Protein AF-A0A7T1WQV5-F1 (afdb_monomer_lite)

Sequence (126 aa):
MRRVRQAGHHRFQRRRGAVPARAEPTRFAIAVPACRYWQLDHWSVQVRPGDPTLVGWDGSYWFDKSAGTAGASVRNLTVAGQPATPEEAASALRPYDPQLADALEEAARGASARLPTSLPCLGIGT

Secondary structure (DSSP, 8-state):
-EEEEE---S----SS---SS-S-HHHHHHHTT-SEEEEEEEEEEESSTTSPPSEEEEEEEEEETTTTEEEEEEEEEEETTEE--HHHHHHHHTTT-HHHHHHHHHHHT-EEEEPPTTS-------

Foldseek 3Di:
DEEEAEFDDDDPPPPDDDDQPCPDVVVVVVCLLPQKDKDKYKYFYDNDPPHQTQKIWIKMWMDHLVVQKIWMAIDQIDGSRHGDDLQRRLVSRCVRDNSVSVVSSCRNVIGMDGHPNVSDNPDPDD

Organism: NCBI:txid2710756

Radius of gyration: 16.33 Å; chains: 1; bounding box: 39×23×49 Å

pLDDT: mean 76.14, std 21.3, range [25.16, 98.12]

Structure (mmCIF, N/CA/C/O backbone):
data_AF-A0A7T1WQV5-F1
#
_entry.id   AF-A0A7T1WQV5-F1
#
loop_
_atom_site.group_PDB
_atom_site.id
_atom_site.type_symbol
_atom_site.label_atom_id
_atom_site.label_alt_id
_atom_site.label_comp_id
_atom_site.label_asym_id
_atom_site.label_entity_id
_atom_site.label_seq_id
_atom_site.pdbx_PDB_ins_code
_atom_site.Cartn_x
_atom_site.Cartn_y
_atom_site.Cartn_z
_atom_site.occupancy
_atom_site.B_iso_or_equiv
_atom_site.auth_seq_id
_atom_site.auth_comp_id
_atom_site.auth_asym_id
_atom_site.auth_atom_id
_atom_site.pdbx_PDB_model_num
ATOM 1 N N . MET A 1 1 ? -2.794 11.018 -2.151 1.00 47.41 1 MET A N 1
ATOM 2 C CA . MET A 1 1 ? -4.185 10.495 -2.151 1.00 47.41 1 MET A C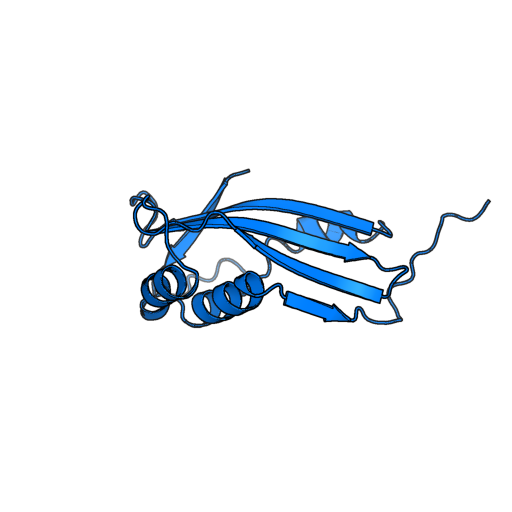A 1
ATOM 3 C C . MET A 1 1 ? -4.318 9.476 -1.023 1.00 47.41 1 MET A C 1
ATOM 5 O O . MET A 1 1 ? -3.384 8.707 -0.840 1.00 47.41 1 MET A O 1
ATOM 9 N N . ARG A 1 2 ? -5.423 9.484 -0.261 1.00 46.22 2 ARG A N 1
ATOM 10 C CA . ARG A 1 2 ? -5.692 8.530 0.835 1.00 46.22 2 ARG A CA 1
ATOM 11 C C . ARG A 1 2 ? -6.580 7.397 0.315 1.00 46.22 2 ARG A C 1
ATOM 13 O O . ARG A 1 2 ? -7.601 7.679 -0.307 1.00 46.22 2 ARG A O 1
ATOM 20 N N . ARG A 1 3 ? -6.199 6.138 0.524 1.00 56.78 3 ARG A N 1
ATOM 21 C CA . ARG A 1 3 ? -6.958 4.957 0.081 1.00 56.78 3 ARG A CA 1
ATOM 22 C C . ARG A 1 3 ? -7.562 4.231 1.268 1.00 56.78 3 ARG A C 1
ATOM 24 O O . ARG A 1 3 ? -6.890 4.064 2.278 1.00 56.78 3 ARG A O 1
ATOM 31 N N . VAL A 1 4 ? -8.803 3.779 1.123 1.00 57.06 4 VAL A N 1
ATOM 32 C CA . VAL A 1 4 ? -9.539 3.052 2.162 1.00 57.06 4 VAL A CA 1
ATOM 33 C C . VAL A 1 4 ? -9.888 1.659 1.639 1.00 57.06 4 VAL A C 1
ATOM 35 O O . VAL A 1 4 ? -10.522 1.539 0.591 1.00 57.06 4 VAL A O 1
ATOM 38 N N . ARG A 1 5 ? -9.467 0.609 2.346 1.00 58.94 5 ARG A N 1
ATOM 39 C CA . ARG A 1 5 ? -9.895 -0.783 2.126 1.00 58.94 5 ARG A CA 1
ATOM 40 C C . ARG A 1 5 ? -10.838 -1.231 3.241 1.00 58.94 5 ARG A C 1
ATOM 42 O O . ARG A 1 5 ? -10.711 -0.766 4.366 1.00 58.94 5 ARG A O 1
ATOM 49 N N . GLN A 1 6 ? -11.770 -2.123 2.915 1.00 51.81 6 GLN A N 1
ATOM 50 C CA . GLN A 1 6 ? -12.717 -2.701 3.872 1.00 51.81 6 GLN A CA 1
ATOM 51 C C . GLN A 1 6 ? -12.244 -4.075 4.343 1.00 51.81 6 GLN A C 1
ATOM 53 O O . GLN A 1 6 ? -11.774 -4.869 3.529 1.00 51.81 6 GLN A O 1
ATOM 58 N N . ALA A 1 7 ? -12.409 -4.349 5.632 1.00 48.31 7 ALA A N 1
ATOM 59 C CA . ALA A 1 7 ? -12.024 -5.592 6.286 1.00 48.31 7 ALA A CA 1
ATOM 60 C C . ALA A 1 7 ? -13.298 -6.390 6.648 1.00 48.31 7 ALA A C 1
ATOM 62 O O . ALA A 1 7 ? -13.901 -6.161 7.692 1.00 48.31 7 ALA A O 1
ATOM 63 N N . GLY A 1 8 ? -13.765 -7.301 5.783 1.00 39.66 8 GLY A N 1
ATOM 64 C CA . GLY A 1 8 ? -14.961 -8.094 6.106 1.00 39.66 8 GLY A CA 1
ATOM 65 C C . GLY A 1 8 ? -15.394 -9.155 5.088 1.00 39.66 8 GLY A C 1
ATOM 66 O O . GLY A 1 8 ? -15.755 -8.850 3.951 1.00 39.66 8 GLY A O 1
ATOM 67 N N . HIS A 1 9 ? -15.452 -10.410 5.546 1.00 43.84 9 HIS A N 1
ATOM 68 C CA . HIS A 1 9 ? -16.132 -11.533 4.898 1.00 43.84 9 HIS A CA 1
ATOM 69 C C . HIS A 1 9 ? -17.646 -11.482 5.160 1.00 43.84 9 HIS A C 1
ATOM 71 O O . HIS A 1 9 ? -18.078 -11.829 6.246 1.00 43.84 9 HIS A O 1
ATOM 77 N N . HIS A 1 10 ? -18.449 -11.088 4.166 1.00 33.88 10 HIS A N 1
ATOM 78 C CA . HIS A 1 10 ? -19.757 -11.679 3.826 1.00 33.88 10 HIS A CA 1
ATOM 79 C C . HIS A 1 10 ? -20.260 -11.050 2.515 1.00 33.88 10 HIS A C 1
ATOM 81 O O . HIS A 1 10 ? -20.398 -9.839 2.400 1.00 33.88 10 HIS A O 1
ATOM 87 N N . ARG A 1 11 ? -20.540 -11.906 1.522 1.00 31.42 11 ARG A N 1
ATOM 88 C CA . ARG A 1 11 ? -20.956 -11.588 0.141 1.00 31.42 11 ARG A CA 1
ATOM 89 C C . ARG A 1 11 ? -19.980 -10.724 -0.660 1.00 31.42 11 ARG A C 1
ATOM 91 O O . ARG A 1 11 ? -20.030 -9.502 -0.686 1.00 31.42 11 ARG A O 1
ATOM 98 N N . PHE A 1 12 ? -19.240 -11.438 -1.502 1.00 28.89 12 PHE A N 1
ATOM 99 C CA . PHE A 1 12 ? -18.793 -10.992 -2.815 1.00 28.89 12 PHE A CA 1
ATOM 100 C C . PHE A 1 12 ? -20.001 -10.491 -3.635 1.00 28.89 12 PHE A C 1
ATOM 102 O O . PHE A 1 12 ? -20.549 -11.213 -4.470 1.00 28.89 12 PHE A O 1
ATOM 109 N N . GLN A 1 13 ? -20.469 -9.263 -3.396 1.00 28.31 13 GLN A N 1
ATOM 110 C CA . GLN A 1 13 ? -21.274 -8.574 -4.394 1.00 28.31 13 GLN A CA 1
ATOM 111 C C . GLN A 1 13 ? -20.341 -8.284 -5.561 1.00 28.31 13 GLN A C 1
ATOM 113 O O . GLN A 1 13 ? -19.540 -7.352 -5.550 1.00 28.31 13 GLN A O 1
ATOM 118 N N . ARG A 1 14 ? -20.444 -9.157 -6.567 1.00 31.48 14 ARG A N 1
ATOM 119 C CA . ARG A 1 14 ? -19.914 -8.978 -7.912 1.00 31.48 14 ARG A CA 1
ATOM 120 C C . ARG A 1 14 ? -20.308 -7.595 -8.437 1.00 31.48 14 ARG A C 1
ATOM 122 O O . ARG A 1 14 ? -21.311 -7.435 -9.121 1.00 31.48 14 ARG A O 1
ATOM 129 N N . ARG A 1 15 ? -19.454 -6.609 -8.204 1.00 28.64 15 ARG A N 1
ATOM 130 C CA . ARG A 1 15 ? -19.188 -5.526 -9.145 1.00 28.64 15 ARG A CA 1
ATOM 131 C C . ARG A 1 15 ? -17.687 -5.550 -9.403 1.00 28.64 15 ARG A C 1
ATOM 133 O O . ARG A 1 15 ? -16.932 -4.845 -8.764 1.00 28.64 15 ARG A O 1
ATOM 140 N N . ARG A 1 16 ? -17.288 -6.470 -10.291 1.00 28.83 16 ARG A N 1
ATOM 141 C CA . ARG A 1 16 ? -15.955 -6.616 -10.907 1.00 28.83 16 ARG A CA 1
ATOM 142 C C . ARG A 1 16 ? -14.747 -6.399 -9.965 1.00 28.83 16 ARG A C 1
ATOM 144 O O . ARG A 1 16 ? -14.239 -5.295 -9.853 1.00 28.83 16 ARG A O 1
ATOM 151 N N . GLY A 1 17 ? -14.198 -7.506 -9.452 1.00 25.16 17 GLY A N 1
ATOM 152 C CA . GLY A 1 17 ? -12.773 -7.625 -9.104 1.00 25.16 17 GLY A CA 1
ATOM 153 C C . GLY A 1 17 ? -12.448 -7.669 -7.608 1.00 25.16 17 GLY A C 1
ATOM 154 O O . GLY A 1 17 ? -12.405 -6.639 -6.950 1.00 25.16 17 GLY A O 1
ATOM 155 N N . ALA A 1 18 ? -12.120 -8.861 -7.096 1.00 27.25 18 ALA A N 1
ATOM 156 C CA . ALA A 1 18 ? -11.261 -9.000 -5.918 1.00 27.25 18 ALA A CA 1
ATOM 157 C C . ALA A 1 18 ? -9.911 -8.317 -6.198 1.00 27.25 18 ALA A C 1
ATOM 159 O O . ALA A 1 18 ? -9.366 -8.476 -7.293 1.00 27.25 18 ALA A O 1
ATOM 160 N N . VAL A 1 19 ? -9.365 -7.572 -5.235 1.00 38.56 19 VAL A N 1
ATOM 161 C CA . VAL A 1 19 ? -8.111 -6.824 -5.420 1.00 38.56 19 VAL A CA 1
ATOM 162 C C . VAL A 1 19 ? -7.055 -7.271 -4.396 1.00 38.56 19 VAL A C 1
ATOM 164 O O . VAL A 1 19 ? -6.874 -6.582 -3.394 1.00 38.56 19 VAL A O 1
ATOM 167 N N . PRO A 1 20 ? -6.310 -8.365 -4.621 1.00 33.47 20 PRO A N 1
ATOM 168 C CA . PRO A 1 20 ? -5.063 -8.643 -3.893 1.00 33.47 20 PRO A CA 1
ATOM 169 C C . PRO A 1 20 ? -3.986 -7.681 -4.404 1.00 33.47 20 PRO A C 1
ATOM 171 O O . PRO A 1 20 ? -3.848 -7.614 -5.615 1.00 33.47 20 PRO A O 1
ATOM 174 N N . ALA A 1 21 ? -3.309 -6.885 -3.558 1.00 37.88 21 ALA A N 1
ATOM 175 C CA . ALA A 1 21 ? -2.157 -6.000 -3.882 1.00 37.88 21 ALA A CA 1
ATOM 176 C C . ALA A 1 21 ? -2.121 -5.311 -5.281 1.00 37.88 21 ALA A C 1
ATOM 178 O O . ALA A 1 21 ? -1.074 -4.936 -5.796 1.00 37.88 21 ALA A O 1
ATOM 179 N N . ARG A 1 22 ? -3.283 -5.111 -5.906 1.00 42.38 22 ARG A N 1
ATOM 180 C CA . ARG A 1 22 ? -3.488 -4.636 -7.275 1.00 42.38 22 ARG A CA 1
ATOM 181 C C . ARG A 1 22 ? -4.139 -3.271 -7.179 1.00 42.38 22 ARG A C 1
ATOM 183 O O . ARG A 1 22 ? -5.270 -3.073 -7.607 1.00 42.38 22 ARG A O 1
ATOM 190 N N . ALA A 1 23 ? -3.463 -2.354 -6.495 1.00 44.19 23 ALA A N 1
ATOM 191 C CA . ALA A 1 23 ? -3.839 -0.951 -6.455 1.00 44.19 23 ALA A CA 1
ATOM 192 C C . ALA A 1 23 ? -4.005 -0.451 -7.901 1.00 44.19 23 ALA A C 1
ATOM 194 O O . ALA A 1 23 ? -3.015 -0.227 -8.578 1.00 44.19 23 ALA A O 1
ATOM 195 N N . GLU A 1 24 ? -5.253 -0.390 -8.375 1.00 44.38 24 GLU A N 1
ATOM 196 C CA . GLU A 1 24 ? -5.689 0.014 -9.718 1.00 44.38 24 GLU A CA 1
ATOM 197 C C . GLU A 1 24 ? -4.717 -0.340 -10.861 1.00 44.38 24 GLU A C 1
ATOM 199 O O . GLU A 1 24 ? -3.819 0.457 -11.158 1.00 44.38 24 GLU A O 1
ATOM 204 N N . PRO A 1 25 ? -4.935 -1.442 -11.612 1.00 48.59 25 PRO A N 1
ATOM 205 C CA . PRO A 1 25 ? -4.117 -1.718 -12.792 1.00 48.59 25 PRO A CA 1
ATOM 206 C C . PRO A 1 25 ? -4.119 -0.537 -13.771 1.00 48.59 25 PRO A C 1
ATOM 208 O O . PRO A 1 25 ? -3.159 -0.387 -14.502 1.00 48.59 25 PRO A O 1
ATOM 211 N N . THR A 1 26 ? -5.119 0.349 -13.735 1.00 50.97 26 THR A N 1
ATOM 212 C CA . THR A 1 26 ? -5.164 1.593 -14.512 1.00 50.97 26 THR A CA 1
ATOM 213 C C . THR A 1 26 ? -4.003 2.549 -14.220 1.00 50.97 26 THR A C 1
ATOM 215 O O . THR A 1 26 ? -3.444 3.111 -15.155 1.00 50.97 26 THR A O 1
ATOM 218 N N . ARG A 1 27 ? -3.593 2.741 -12.958 1.00 57.31 27 ARG A N 1
ATOM 219 C CA . ARG A 1 27 ? -2.489 3.675 -12.646 1.00 57.31 27 ARG A CA 1
ATOM 220 C C . ARG A 1 27 ? -1.140 3.081 -13.004 1.00 57.31 27 ARG A C 1
ATOM 222 O O . ARG A 1 27 ? -0.303 3.765 -13.585 1.00 57.31 27 ARG A O 1
ATOM 229 N N . PHE A 1 28 ? -0.980 1.787 -12.745 1.00 56.66 28 PHE A N 1
ATOM 230 C CA . PHE A 1 28 ? 0.180 1.049 -13.226 1.00 56.66 28 PHE A CA 1
ATOM 231 C C . PHE A 1 28 ? 0.223 1.018 -14.760 1.00 56.66 28 PHE A C 1
ATOM 233 O O . PHE A 1 28 ? 1.291 1.177 -15.334 1.00 56.66 28 PHE A O 1
ATOM 240 N N . ALA A 1 29 ? -0.931 0.897 -15.427 1.00 62.09 29 ALA A N 1
ATOM 241 C CA . ALA A 1 29 ? -1.056 0.907 -16.884 1.00 62.09 29 ALA A CA 1
ATOM 242 C C . ALA A 1 29 ? -0.644 2.249 -17.495 1.00 62.09 29 ALA A C 1
ATOM 244 O O . ALA A 1 29 ? 0.057 2.253 -18.500 1.00 62.09 29 ALA A O 1
ATOM 245 N N . ILE A 1 30 ? -0.999 3.380 -16.875 1.00 62.91 30 ILE A N 1
ATOM 246 C CA . ILE A 1 30 ? -0.522 4.704 -17.317 1.00 62.91 30 ILE A CA 1
ATOM 247 C C . ILE A 1 30 ? 1.004 4.803 -17.195 1.00 62.91 30 ILE A C 1
ATOM 249 O O . ILE A 1 30 ? 1.643 5.456 -18.012 1.00 62.91 30 ILE A O 1
ATOM 253 N N . ALA A 1 31 ? 1.601 4.125 -16.213 1.00 74.00 31 ALA A N 1
ATOM 254 C CA . ALA A 1 31 ? 3.048 4.068 -16.060 1.00 74.00 31 ALA A CA 1
ATOM 255 C C . ALA A 1 31 ? 3.729 3.080 -17.028 1.00 74.00 31 ALA A C 1
ATOM 257 O O . ALA A 1 31 ? 4.946 3.142 -17.181 1.00 74.00 31 ALA A O 1
ATOM 258 N N . VAL A 1 32 ? 2.995 2.194 -17.719 1.00 72.12 32 VAL A N 1
ATOM 259 C CA . VAL A 1 32 ? 3.577 1.166 -18.609 1.00 72.12 32 VAL A CA 1
ATOM 260 C C . VAL A 1 32 ? 4.490 1.731 -19.698 1.00 72.12 32 VAL A C 1
ATOM 262 O O . VAL A 1 32 ? 5.456 1.047 -20.005 1.00 72.12 32 VAL A O 1
ATOM 265 N N . PRO A 1 33 ? 4.303 2.924 -20.281 1.00 79.12 33 PRO A N 1
ATOM 266 C CA . PRO A 1 33 ? 5.277 3.465 -21.231 1.00 79.12 33 PRO A CA 1
ATOM 267 C C . PRO A 1 33 ? 6.599 3.906 -20.582 1.00 79.12 33 PRO A C 1
ATOM 269 O O . PRO A 1 33 ? 7.627 3.942 -21.249 1.00 79.12 33 PRO A O 1
ATOM 272 N N . ALA A 1 34 ? 6.610 4.221 -19.283 1.00 83.19 34 ALA A N 1
ATOM 273 C CA . ALA A 1 34 ? 7.800 4.722 -18.607 1.00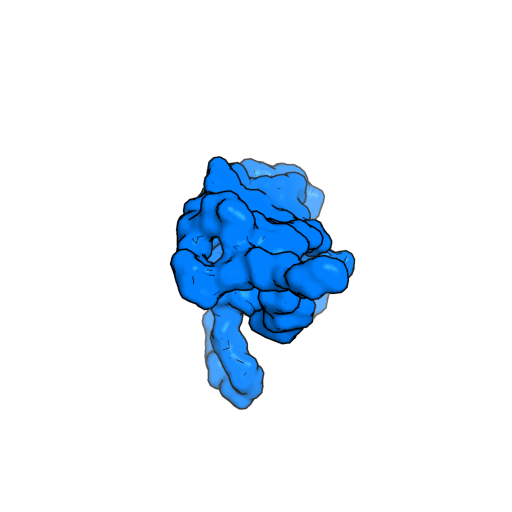 83.19 34 ALA A CA 1
ATOM 274 C C . ALA A 1 34 ? 8.855 3.621 -18.403 1.00 83.19 34 ALA A C 1
ATOM 276 O O . ALA A 1 34 ? 8.537 2.444 -18.206 1.00 83.19 34 ALA A O 1
ATOM 277 N N . CYS A 1 35 ? 10.129 4.012 -18.406 1.00 87.81 35 CYS A N 1
ATOM 278 C CA . CYS A 1 35 ? 11.243 3.126 -18.058 1.00 87.81 35 CYS A CA 1
ATOM 279 C C . CYS A 1 35 ? 11.436 2.979 -16.549 1.00 87.81 35 CYS A C 1
ATOM 281 O O . CYS A 1 35 ? 11.784 1.903 -16.065 1.00 87.81 35 CYS A O 1
ATOM 283 N N . ARG A 1 36 ? 11.196 4.064 -15.815 1.00 88.88 36 ARG A N 1
ATOM 284 C CA . ARG A 1 36 ? 11.258 4.123 -14.359 1.00 88.88 36 ARG A CA 1
ATOM 285 C C . ARG A 1 36 ? 9.993 4.772 -13.845 1.00 88.88 36 ARG A C 1
ATOM 287 O O . ARG A 1 36 ? 9.479 5.706 -14.460 1.00 88.88 36 ARG A O 1
ATOM 294 N N . TYR A 1 37 ? 9.512 4.283 -12.719 1.00 87.19 37 TYR A N 1
ATOM 295 C CA . TYR A 1 37 ? 8.325 4.813 -12.081 1.00 87.19 37 TYR A CA 1
ATOM 296 C C . TYR A 1 37 ? 8.419 4.626 -10.581 1.00 87.19 37 TYR A C 1
ATOM 298 O O . TYR A 1 37 ? 8.902 3.599 -10.108 1.00 87.19 37 TYR A O 1
ATOM 306 N N . TRP A 1 38 ? 7.910 5.604 -9.847 1.00 87.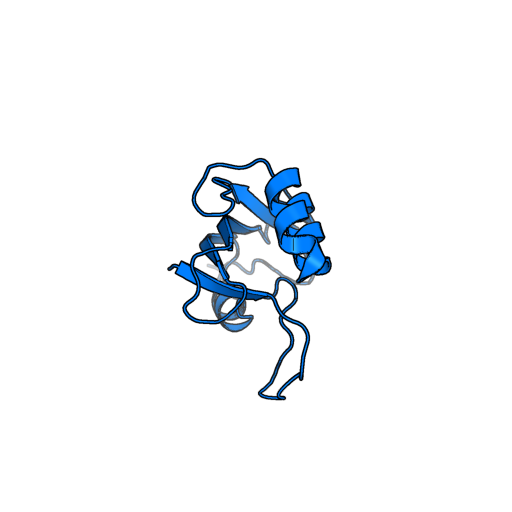75 38 TRP A N 1
ATOM 307 C CA . TRP A 1 38 ? 7.752 5.531 -8.408 1.00 87.75 38 TRP A CA 1
ATOM 308 C C . TRP A 1 38 ? 6.469 6.250 -8.017 1.00 87.75 38 TRP A C 1
ATOM 310 O O . TRP A 1 38 ? 6.192 7.349 -8.500 1.00 87.75 38 TRP A O 1
ATOM 320 N N . GLN A 1 39 ? 5.693 5.628 -7.138 1.00 84.38 39 GLN A N 1
ATOM 321 C CA . GLN A 1 39 ? 4.521 6.241 -6.538 1.00 84.38 39 GLN A CA 1
ATOM 322 C C . GLN A 1 39 ? 4.565 6.069 -5.027 1.00 84.38 39 GLN A C 1
ATOM 324 O O . GLN A 1 39 ? 4.936 5.011 -4.520 1.00 84.38 39 GLN A O 1
ATOM 329 N N . LEU A 1 40 ? 4.118 7.110 -4.329 1.00 86.50 40 LEU A N 1
ATOM 330 C CA . LEU A 1 40 ? 3.835 7.106 -2.903 1.00 86.50 40 LEU A CA 1
ATOM 331 C C . LEU A 1 40 ? 2.327 7.300 -2.689 1.00 86.50 40 LEU A C 1
ATOM 333 O O . LEU A 1 40 ? 1.722 8.203 -3.269 1.00 86.50 40 LEU A O 1
ATOM 337 N N . ASP A 1 41 ? 1.732 6.463 -1.847 1.00 83.25 41 ASP A N 1
ATOM 338 C CA . ASP A 1 41 ? 0.317 6.477 -1.484 1.00 83.25 41 ASP A CA 1
ATOM 339 C C . ASP A 1 41 ? 0.156 6.411 0.041 1.00 83.25 41 ASP A C 1
ATOM 341 O O . ASP A 1 41 ? 0.942 5.771 0.737 1.00 83.25 41 ASP A O 1
ATOM 345 N N . HIS A 1 42 ? -0.922 7.010 0.548 1.00 87.81 42 HIS A N 1
ATOM 346 C CA . HIS A 1 42 ? -1.350 6.840 1.936 1.00 87.81 42 HIS A CA 1
ATOM 347 C C . HIS A 1 42 ? -2.508 5.846 1.967 1.00 87.81 42 HIS A C 1
ATOM 349 O O . HIS A 1 42 ? -3.532 6.055 1.310 1.00 87.81 42 HIS A O 1
ATOM 355 N N . TRP A 1 43 ? -2.369 4.772 2.725 1.00 89.06 43 TRP A N 1
ATOM 356 C CA . TRP A 1 43 ? -3.329 3.682 2.817 1.00 89.06 43 TRP A CA 1
ATOM 357 C C . TRP A 1 43 ? -3.963 3.628 4.200 1.00 89.06 43 TRP A C 1
ATOM 359 O O . TRP A 1 43 ? -3.377 4.014 5.207 1.00 89.06 43 TRP A O 1
ATOM 369 N N . SER A 1 44 ? -5.199 3.152 4.233 1.00 90.75 44 SER A N 1
ATOM 370 C CA . SER A 1 44 ? -5.959 2.900 5.443 1.00 90.75 44 SER A CA 1
ATOM 371 C C . SER A 1 44 ? -6.920 1.739 5.223 1.00 90.75 44 SER A C 1
ATOM 373 O O . SER A 1 44 ? -7.421 1.525 4.116 1.00 90.75 44 SER A O 1
ATOM 375 N N . VAL A 1 45 ? -7.183 0.993 6.283 1.00 89.44 45 VAL A N 1
ATOM 376 C CA . VAL A 1 45 ? -8.182 -0.066 6.349 1.00 89.44 45 VAL A CA 1
ATOM 377 C C . VAL A 1 45 ? -9.212 0.334 7.392 1.00 89.44 45 VAL A C 1
ATOM 379 O O . VAL A 1 45 ? -8.860 0.791 8.476 1.00 89.44 45 VAL A O 1
ATOM 382 N N . GLN A 1 46 ? -10.482 0.177 7.053 1.00 90.06 46 GLN A N 1
ATOM 383 C CA . GLN A 1 46 ? -11.622 0.295 7.956 1.00 90.06 46 GLN A CA 1
ATOM 384 C C . GLN A 1 46 ? -12.324 -1.062 7.996 1.00 90.06 46 GLN A C 1
ATOM 386 O O . GLN A 1 46 ? -12.359 -1.760 6.983 1.00 90.06 46 GLN A O 1
ATOM 391 N N . VAL A 1 47 ? -12.900 -1.451 9.133 1.00 84.50 47 VAL A N 1
ATOM 392 C CA . VAL A 1 47 ? -13.674 -2.704 9.203 1.00 84.50 47 VAL A CA 1
ATOM 393 C C . VAL A 1 47 ? -14.941 -2.560 8.357 1.00 84.50 47 VAL A C 1
ATOM 395 O O . VAL A 1 47 ? -15.196 -3.369 7.466 1.00 84.50 47 VAL A O 1
ATOM 398 N N . ARG A 1 48 ? -15.685 -1.465 8.547 1.00 83.88 48 ARG A N 1
ATOM 399 C CA . ARG A 1 48 ? -16.826 -1.076 7.710 1.00 83.88 48 ARG A CA 1
ATOM 400 C C . ARG A 1 48 ? -16.632 0.330 7.139 1.00 83.88 48 ARG A C 1
ATOM 402 O O . ARG A 1 48 ? -15.920 1.142 7.727 1.00 83.88 48 ARG A O 1
ATOM 409 N N . PRO A 1 49 ? -17.242 0.652 5.984 1.00 78.44 49 PRO A N 1
ATOM 410 C CA . PRO A 1 49 ? -17.168 2.005 5.444 1.00 78.44 49 PRO A CA 1
ATOM 411 C C . PRO A 1 49 ? -17.720 3.029 6.438 1.00 78.44 49 PRO A C 1
ATOM 413 O O . PRO A 1 49 ? -18.848 2.896 6.905 1.00 78.44 49 PRO A O 1
ATOM 416 N N . GLY A 1 50 ? -16.923 4.061 6.712 1.00 83.62 50 GLY A N 1
ATOM 417 C CA . GLY A 1 50 ? -17.267 5.116 7.667 1.00 83.62 50 GLY A CA 1
ATOM 418 C C . GLY A 1 50 ? -16.720 4.885 9.077 1.00 83.62 50 GLY A C 1
ATOM 419 O O . GLY A 1 50 ? -16.699 5.832 9.859 1.00 83.62 50 GLY A O 1
ATOM 420 N N . ASP A 1 51 ? -16.211 3.687 9.383 1.00 84.31 51 ASP A N 1
ATOM 421 C CA . ASP A 1 51 ? -15.556 3.420 10.663 1.00 84.31 51 ASP A CA 1
ATOM 422 C C . ASP A 1 51 ? -14.238 4.208 10.795 1.00 84.31 51 ASP A C 1
ATOM 424 O O . ASP A 1 51 ? -13.604 4.584 9.794 1.00 84.31 51 ASP A O 1
ATOM 428 N N . PRO A 1 52 ? -13.748 4.414 12.031 1.00 90.94 52 PRO A N 1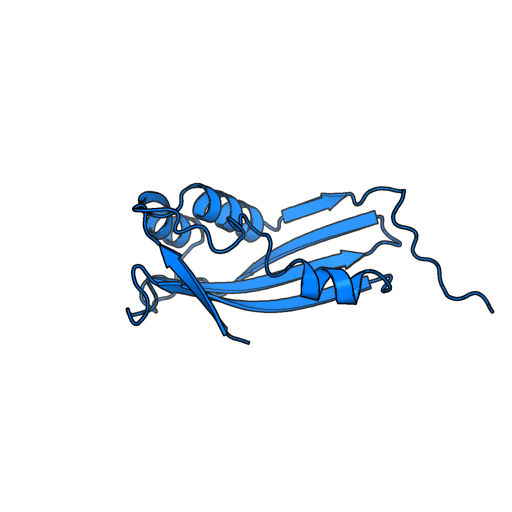
ATOM 429 C CA . PRO A 1 52 ? -12.369 4.817 12.253 1.00 90.94 52 PRO A CA 1
ATOM 430 C C . PRO A 1 52 ? -11.375 3.895 11.531 1.00 90.94 52 PRO A C 1
ATOM 432 O O . PRO A 1 52 ? -11.630 2.715 11.284 1.00 90.94 52 PRO A O 1
ATOM 435 N N . THR A 1 53 ? -10.213 4.444 11.179 1.00 91.56 53 THR A N 1
ATOM 436 C CA . THR A 1 53 ? -9.135 3.660 10.567 1.00 91.56 53 THR A CA 1
ATOM 437 C C . THR A 1 53 ? -8.625 2.612 11.555 1.00 91.56 53 THR A C 1
ATOM 439 O O . THR A 1 53 ? -8.128 2.962 12.621 1.00 91.56 53 THR A O 1
ATOM 442 N N . LEU A 1 54 ? -8.721 1.339 11.171 1.00 93.81 54 LEU A N 1
ATOM 443 C CA . LEU A 1 54 ? -8.157 0.212 11.903 1.00 93.81 54 LEU A CA 1
ATOM 444 C C . LEU A 1 54 ? -6.640 0.160 11.727 1.00 93.81 54 LEU A C 1
ATOM 446 O O . LEU A 1 54 ? -5.924 0.161 12.717 1.00 93.81 54 LEU A O 1
ATOM 450 N N . VAL A 1 55 ? -6.156 0.140 10.482 1.00 95.31 55 VAL A N 1
ATOM 451 C CA . VAL A 1 55 ? -4.719 0.148 10.158 1.00 95.31 55 VAL A CA 1
ATOM 452 C C . VAL A 1 55 ? -4.445 1.207 9.104 1.00 95.31 55 VAL A C 1
ATOM 454 O O . VAL A 1 55 ? -5.215 1.322 8.154 1.00 95.31 55 VAL A O 1
ATOM 457 N N . GLY A 1 56 ? -3.371 1.980 9.243 1.00 94.06 56 GLY A N 1
ATOM 458 C CA . GLY A 1 56 ? -2.938 2.971 8.254 1.00 94.06 56 GLY A CA 1
ATOM 459 C C . GLY A 1 56 ? -1.436 2.910 8.006 1.00 94.06 56 GLY A C 1
ATOM 460 O O . GLY A 1 56 ? -0.692 2.548 8.910 1.00 94.06 56 GLY A O 1
ATOM 461 N N . TRP A 1 57 ? -0.992 3.232 6.791 1.00 94.44 57 TRP A N 1
ATOM 462 C CA . TRP A 1 57 ? 0.430 3.258 6.433 1.00 94.44 57 TRP A CA 1
ATOM 463 C C . TRP A 1 57 ? 0.699 4.121 5.204 1.00 94.44 57 TRP A C 1
ATOM 465 O O . TRP A 1 57 ? -0.186 4.357 4.380 1.00 94.44 57 TRP A O 1
ATOM 475 N N . ASP A 1 58 ? 1.956 4.511 5.032 1.00 92.19 58 ASP A N 1
ATOM 476 C CA . ASP A 1 58 ? 2.455 5.083 3.789 1.00 92.19 58 ASP A CA 1
ATOM 477 C C . ASP A 1 58 ? 3.101 3.966 2.975 1.00 92.19 58 ASP A C 1
ATOM 479 O O . ASP A 1 58 ? 4.045 3.319 3.427 1.00 92.19 58 ASP A O 1
ATOM 483 N N . GLY A 1 59 ? 2.585 3.718 1.778 1.00 88.19 59 GLY A N 1
ATOM 484 C CA . GLY A 1 59 ? 3.090 2.691 0.875 1.00 88.19 59 GLY A CA 1
ATOM 485 C C . GLY A 1 59 ? 3.750 3.323 -0.335 1.00 88.19 59 GLY A C 1
ATOM 486 O O . GLY A 1 59 ? 3.194 4.247 -0.926 1.00 88.19 59 GLY A O 1
ATOM 487 N N . SER A 1 60 ? 4.902 2.805 -0.744 1.00 84.81 60 SER A N 1
ATOM 488 C CA . SER A 1 60 ? 5.496 3.151 -2.027 1.00 84.81 60 SER A CA 1
ATOM 489 C C . SER A 1 60 ? 5.678 1.922 -2.899 1.00 84.81 60 SER A C 1
ATOM 491 O O . SER A 1 60 ? 5.909 0.825 -2.396 1.00 84.81 60 SER A O 1
ATOM 493 N N . TYR A 1 61 ? 5.555 2.107 -4.207 1.00 84.25 61 TYR A N 1
ATOM 494 C CA . TYR A 1 61 ? 5.841 1.077 -5.194 1.00 84.25 61 TYR A CA 1
ATOM 495 C C . TYR A 1 61 ? 6.581 1.679 -6.375 1.00 84.25 61 TYR A C 1
ATOM 497 O O . TYR A 1 61 ? 6.363 2.836 -6.745 1.00 84.25 61 TYR A O 1
ATOM 505 N N . TRP A 1 62 ? 7.480 0.894 -6.954 1.00 87.38 62 TRP A N 1
ATOM 506 C CA . TRP A 1 62 ? 8.349 1.342 -8.029 1.00 87.38 62 TRP A CA 1
ATOM 507 C C . TRP A 1 62 ? 8.683 0.223 -8.999 1.00 87.38 62 TRP A C 1
ATOM 509 O O . TRP A 1 62 ? 8.567 -0.964 -8.689 1.00 87.38 62 TRP A O 1
ATOM 519 N N . PHE A 1 63 ? 9.157 0.636 -10.168 1.00 88.19 63 PHE A N 1
ATOM 520 C CA . PHE A 1 63 ? 9.901 -0.225 -11.066 1.00 88.19 63 PHE A CA 1
ATOM 521 C C . PHE A 1 63 ? 11.030 0.535 -11.762 1.00 88.19 63 PHE A C 1
ATOM 523 O O . PHE A 1 63 ? 10.932 1.736 -12.023 1.00 88.19 63 PHE A O 1
ATOM 530 N N . ASP A 1 64 ? 12.074 -0.205 -12.114 1.00 88.81 64 ASP A N 1
ATOM 531 C CA . ASP A 1 64 ? 13.116 0.171 -13.054 1.00 88.81 64 ASP A CA 1
ATOM 532 C C . ASP A 1 64 ? 13.259 -0.950 -14.091 1.00 88.81 64 ASP A C 1
ATOM 534 O O . ASP A 1 64 ? 13.814 -2.016 -13.824 1.00 88.81 64 ASP A O 1
ATOM 538 N N . LYS A 1 65 ? 12.761 -0.709 -15.305 1.00 86.50 65 LYS A N 1
ATOM 539 C CA . LYS A 1 65 ? 12.850 -1.679 -16.404 1.00 86.50 65 LYS A CA 1
ATOM 540 C C . LYS A 1 65 ? 14.253 -1.802 -16.982 1.00 86.50 65 LYS A C 1
ATOM 542 O O . LYS A 1 65 ? 14.570 -2.846 -17.536 1.00 86.50 65 LYS A O 1
ATOM 547 N N . SER A 1 66 ? 15.084 -0.765 -16.856 1.00 86.25 66 SER A N 1
ATOM 548 C CA . SER A 1 66 ? 16.486 -0.823 -17.289 1.00 86.25 66 SER A CA 1
ATOM 549 C C . SER A 1 66 ? 17.305 -1.751 -16.392 1.00 86.25 66 SER A C 1
ATOM 551 O O . SER A 1 66 ? 18.135 -2.506 -16.886 1.00 86.25 66 SER A O 1
ATOM 553 N N . ALA A 1 67 ? 17.006 -1.755 -15.090 1.00 88.06 67 ALA A N 1
ATOM 554 C CA . ALA A 1 67 ? 17.585 -2.686 -14.125 1.00 88.06 67 ALA A CA 1
ATOM 555 C C . ALA A 1 67 ? 16.825 -4.025 -14.040 1.00 88.06 67 ALA A C 1
ATOM 557 O O . ALA A 1 67 ? 17.307 -4.970 -13.420 1.00 88.06 67 ALA A O 1
ATOM 558 N N . GLY A 1 68 ? 15.632 -4.115 -14.637 1.00 89.50 68 GLY A N 1
ATOM 559 C CA . GLY A 1 68 ? 14.773 -5.296 -14.569 1.00 89.50 68 GLY A CA 1
ATOM 560 C C . GLY A 1 68 ? 14.247 -5.575 -13.160 1.00 89.50 68 GLY A C 1
ATOM 561 O O . GLY A 1 68 ? 14.065 -6.736 -12.796 1.00 89.50 68 GLY A O 1
ATOM 562 N N . THR A 1 69 ? 14.019 -4.540 -12.350 1.00 89.81 69 THR A N 1
ATOM 563 C CA . THR A 1 69 ? 13.612 -4.669 -10.945 1.00 89.81 69 THR A CA 1
ATOM 564 C C . THR A 1 69 ? 12.359 -3.863 -10.636 1.00 89.81 69 THR A C 1
ATOM 566 O O . THR A 1 69 ? 12.052 -2.854 -11.265 1.00 89.81 69 THR A O 1
ATOM 569 N N . ALA A 1 70 ? 11.603 -4.330 -9.654 1.00 89.19 70 ALA A N 1
ATOM 570 C CA . ALA A 1 70 ? 10.476 -3.623 -9.074 1.00 89.19 70 ALA A CA 1
ATOM 571 C C . ALA A 1 70 ? 10.426 -3.889 -7.576 1.00 89.19 70 ALA A C 1
ATOM 573 O O . ALA A 1 70 ? 11.044 -4.836 -7.084 1.00 89.19 70 ALA A O 1
ATOM 574 N N . GLY A 1 71 ? 9.672 -3.076 -6.852 1.00 87.81 71 GLY A N 1
ATOM 575 C CA . GLY A 1 71 ? 9.531 -3.276 -5.423 1.00 87.81 71 GLY A CA 1
ATOM 576 C C . GLY A 1 71 ? 8.399 -2.489 -4.802 1.00 87.81 71 GLY A C 1
ATOM 577 O O . GLY A 1 71 ? 7.761 -1.642 -5.435 1.00 87.81 71 GLY A O 1
ATOM 578 N N . ALA A 1 72 ? 8.173 -2.799 -3.534 1.00 85.75 72 ALA A N 1
ATOM 579 C CA . ALA A 1 72 ? 7.229 -2.119 -2.675 1.00 85.75 72 ALA A CA 1
ATOM 580 C C . ALA A 1 72 ? 7.821 -1.961 -1.275 1.00 85.75 72 ALA A C 1
ATOM 582 O O . ALA A 1 72 ? 8.562 -2.818 -0.791 1.00 85.75 72 ALA A O 1
ATOM 583 N N . SER A 1 73 ? 7.478 -0.860 -0.620 1.00 87.44 73 SER A N 1
ATOM 584 C CA . SER A 1 73 ? 7.844 -0.605 0.768 1.00 87.44 73 SER A CA 1
ATOM 585 C C . SER A 1 73 ? 6.682 0.017 1.522 1.00 87.44 73 SER A C 1
ATOM 587 O O . SER A 1 73 ? 5.865 0.736 0.940 1.00 87.44 73 SER A O 1
ATOM 589 N N . VAL A 1 74 ? 6.619 -0.243 2.825 1.00 90.19 74 VAL A N 1
ATOM 590 C CA . VAL A 1 74 ? 5.684 0.430 3.732 1.00 90.19 74 VAL A CA 1
ATOM 591 C C . VAL A 1 74 ? 6.433 1.106 4.870 1.00 90.19 74 VAL A C 1
ATOM 593 O O . VAL A 1 74 ? 7.506 0.665 5.277 1.00 90.19 74 VAL A O 1
ATOM 596 N N . ARG A 1 75 ? 5.869 2.203 5.369 1.00 92.12 75 ARG A N 1
ATOM 597 C CA . ARG A 1 75 ? 6.378 2.971 6.510 1.00 92.12 75 ARG A CA 1
ATOM 598 C C . ARG A 1 75 ? 5.229 3.654 7.247 1.00 92.12 75 ARG A C 1
ATOM 600 O O . ARG A 1 75 ? 4.107 3.680 6.743 1.00 92.12 75 ARG A O 1
ATOM 607 N N . ASN A 1 76 ? 5.526 4.244 8.405 1.00 95.56 76 ASN A N 1
ATOM 608 C CA . ASN A 1 76 ? 4.565 5.016 9.205 1.00 95.56 76 ASN A CA 1
ATOM 609 C C . ASN A 1 76 ? 3.284 4.219 9.508 1.00 95.56 76 ASN A C 1
ATOM 611 O O . ASN A 1 76 ? 2.168 4.708 9.332 1.00 95.56 76 ASN A O 1
ATOM 615 N N . LEU A 1 77 ? 3.465 2.957 9.900 1.00 96.56 77 LEU A N 1
ATOM 616 C CA . LEU A 1 77 ? 2.373 2.061 10.249 1.00 96.56 77 LEU A CA 1
ATOM 617 C C . LEU A 1 77 ? 1.663 2.547 11.508 1.00 96.56 77 LEU A C 1
ATOM 619 O O . LEU A 1 77 ? 2.290 2.999 12.466 1.00 96.56 77 LEU A O 1
ATOM 623 N N . THR A 1 78 ? 0.342 2.434 11.488 1.00 97.81 78 THR A N 1
ATOM 624 C CA . THR A 1 78 ? -0.521 2.764 12.614 1.00 97.81 78 THR A CA 1
ATOM 625 C C . THR A 1 78 ? -1.601 1.711 12.799 1.00 97.81 78 THR A C 1
ATOM 627 O O . THR A 1 78 ? -2.122 1.187 11.814 1.00 97.81 78 THR A O 1
ATOM 630 N N . VAL A 1 79 ? -1.979 1.457 14.051 1.00 97.62 79 VAL A N 1
ATOM 631 C CA . VAL A 1 79 ? -3.160 0.680 14.443 1.00 97.62 79 VAL A CA 1
ATOM 632 C C . VAL A 1 79 ? -4.035 1.565 15.322 1.00 97.62 79 VAL A C 1
ATOM 634 O O . VAL A 1 79 ? -3.557 2.162 16.283 1.00 97.62 79 VAL A O 1
ATOM 637 N N . ALA A 1 80 ? -5.310 1.714 14.961 1.00 95.44 80 ALA A N 1
ATOM 638 C CA . ALA A 1 80 ? -6.263 2.608 15.625 1.00 95.44 80 ALA A CA 1
ATOM 639 C C . ALA A 1 80 ? -5.725 4.046 15.826 1.00 95.44 80 ALA A C 1
ATOM 641 O O . ALA A 1 80 ? -6.007 4.708 16.823 1.00 95.44 80 ALA A O 1
ATOM 642 N N . GLY A 1 81 ? -4.924 4.532 14.871 1.00 95.25 81 GLY A N 1
ATOM 643 C CA . GLY A 1 81 ? -4.320 5.868 14.897 1.00 95.25 81 GLY A CA 1
ATOM 644 C C . GLY A 1 81 ? -3.052 6.006 15.745 1.00 95.25 81 GLY A C 1
ATOM 645 O O . GLY A 1 81 ? -2.473 7.089 15.754 1.00 95.25 81 GLY A O 1
ATOM 646 N N . GLN A 1 82 ? -2.595 4.946 16.415 1.00 98.12 82 GLN A N 1
ATOM 647 C CA . GLN A 1 82 ? -1.325 4.934 17.145 1.00 98.12 82 GLN A CA 1
ATOM 648 C C . GLN A 1 82 ? -0.217 4.305 16.298 1.00 98.12 82 GLN A C 1
ATOM 650 O O . GLN A 1 82 ? -0.519 3.366 15.563 1.00 98.12 82 GLN A O 1
ATOM 655 N N . PRO A 1 83 ? 1.041 4.781 16.377 1.00 98.12 83 PRO A N 1
ATOM 656 C CA . PRO A 1 83 ? 2.177 4.122 15.736 1.00 98.12 83 PRO A CA 1
ATOM 657 C C . PRO A 1 83 ? 2.262 2.644 16.123 1.00 98.12 83 PRO A C 1
ATOM 659 O O . PRO A 1 83 ? 2.021 2.303 17.278 1.00 98.12 83 PRO A O 1
ATOM 662 N N . ALA A 1 84 ? 2.604 1.790 15.162 1.00 97.56 84 ALA A N 1
ATOM 663 C CA . ALA A 1 84 ? 2.648 0.344 15.355 1.00 97.56 84 ALA A CA 1
ATOM 664 C C . ALA A 1 84 ? 3.811 -0.296 14.589 1.00 97.56 84 ALA A C 1
ATOM 666 O O . ALA A 1 84 ? 4.276 0.241 13.575 1.00 97.56 84 ALA A O 1
ATOM 667 N N . THR A 1 85 ? 4.252 -1.467 15.045 1.00 97.38 85 THR A N 1
ATOM 668 C CA . THR A 1 85 ? 5.190 -2.305 14.289 1.00 97.38 85 THR A CA 1
ATOM 669 C C . THR A 1 85 ? 4.486 -3.007 13.115 1.00 97.38 85 THR A C 1
ATOM 671 O O . THR A 1 85 ? 3.251 -3.093 13.078 1.00 97.38 85 THR A O 1
ATOM 674 N N . PRO A 1 86 ? 5.240 -3.529 12.127 1.00 95.69 86 PRO A N 1
ATOM 675 C CA . PRO A 1 86 ? 4.678 -4.368 11.067 1.00 95.69 86 PRO A CA 1
ATOM 676 C C . PRO A 1 86 ? 3.877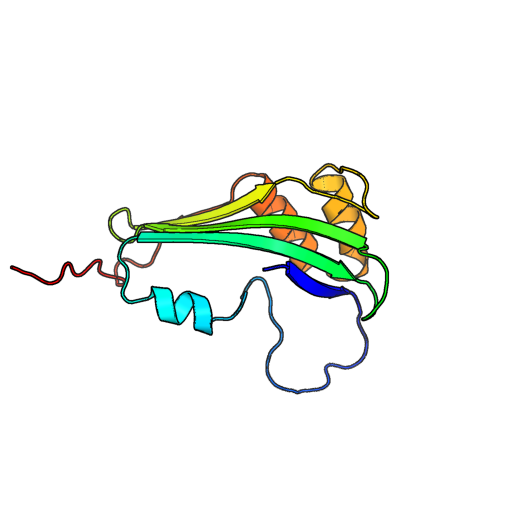 -5.562 11.587 1.00 95.69 86 PRO A C 1
ATOM 678 O O . PRO A 1 86 ? 2.794 -5.834 11.074 1.00 95.69 86 PRO A O 1
ATOM 681 N N . GLU A 1 87 ? 4.372 -6.234 12.624 1.00 96.81 87 GLU A N 1
ATOM 682 C CA . GLU A 1 87 ? 3.745 -7.416 13.217 1.00 96.81 87 GLU A CA 1
ATOM 683 C C . GLU A 1 87 ? 2.427 -7.056 13.913 1.00 96.81 87 GLU A C 1
ATOM 685 O O . GLU A 1 87 ? 1.431 -7.763 13.762 1.00 96.81 87 GLU A O 1
ATOM 690 N N . GLU A 1 88 ? 2.385 -5.931 14.633 1.00 98.12 88 GLU A N 1
ATOM 691 C CA . GLU A 1 88 ? 1.164 -5.422 15.270 1.00 98.12 88 GLU A CA 1
ATOM 692 C C . GLU A 1 88 ? 0.099 -5.058 14.230 1.00 98.12 88 GLU A C 1
ATOM 694 O O . GLU A 1 88 ? -1.063 -5.460 14.349 1.00 98.12 88 GLU A O 1
ATOM 699 N N . ALA A 1 89 ? 0.495 -4.340 13.175 1.00 96.75 89 ALA A N 1
ATOM 700 C CA . ALA A 1 89 ? -0.401 -3.964 12.087 1.00 96.75 89 ALA A CA 1
ATOM 701 C C . ALA A 1 89 ? -0.942 -5.187 11.332 1.00 96.75 89 ALA A C 1
ATOM 703 O O . ALA A 1 89 ? -2.137 -5.259 11.032 1.00 96.75 89 ALA A O 1
ATOM 704 N N . ALA A 1 90 ? -0.088 -6.170 11.054 1.00 95.75 90 ALA A N 1
ATOM 705 C CA . ALA A 1 90 ? -0.488 -7.403 10.397 1.00 95.75 90 ALA A CA 1
ATOM 706 C C . ALA A 1 90 ? -1.396 -8.256 11.286 1.00 95.75 90 ALA A C 1
ATOM 708 O O . ALA A 1 90 ? -2.432 -8.728 10.821 1.00 95.75 90 ALA A O 1
ATOM 709 N N . SER A 1 91 ? -1.077 -8.389 12.575 1.00 97.75 91 SER A N 1
ATOM 710 C CA . SER A 1 91 ? -1.925 -9.068 13.560 1.00 97.75 91 SER A CA 1
ATOM 711 C C . SER A 1 91 ? -3.322 -8.442 13.637 1.00 97.75 91 SER A C 1
ATOM 713 O O . SER A 1 91 ? -4.320 -9.161 13.600 1.00 97.75 91 SER A O 1
ATOM 715 N N . ALA A 1 92 ? -3.418 -7.107 13.627 1.00 95.50 92 ALA A N 1
ATOM 716 C CA . ALA A 1 92 ? -4.699 -6.400 13.606 1.00 95.50 92 ALA A CA 1
ATOM 717 C C . ALA A 1 92 ? -5.515 -6.652 12.320 1.00 95.50 92 ALA A C 1
ATOM 719 O O . ALA A 1 92 ? -6.747 -6.681 12.369 1.00 95.50 92 ALA A O 1
ATOM 720 N N . LEU A 1 93 ? -4.854 -6.846 11.171 1.00 92.88 93 LEU A N 1
ATOM 721 C CA . LEU A 1 93 ? -5.508 -7.137 9.887 1.00 92.88 93 LEU A CA 1
ATOM 722 C C . LEU A 1 93 ? -5.895 -8.606 9.710 1.00 92.88 93 LEU A C 1
ATOM 724 O O . LEU A 1 93 ? -6.887 -8.895 9.041 1.00 92.88 93 LEU A O 1
ATOM 728 N N . ARG A 1 94 ? -5.129 -9.528 10.294 1.00 95.12 94 ARG A N 1
ATOM 729 C CA . ARG A 1 94 ? -5.199 -10.969 10.020 1.00 95.12 94 ARG A CA 1
ATOM 730 C C . ARG A 1 94 ? -6.587 -11.601 10.235 1.00 95.12 94 ARG A C 1
ATOM 732 O O . ARG A 1 94 ? -6.952 -12.439 9.412 1.00 95.12 94 ARG A O 1
ATOM 739 N N . PRO A 1 95 ? -7.411 -11.189 11.224 1.00 94.25 95 PRO A N 1
ATOM 740 C CA . PRO A 1 95 ? -8.790 -11.673 11.358 1.00 94.25 95 PRO A CA 1
ATOM 741 C C . PRO A 1 95 ? -9.721 -11.291 10.198 1.00 94.25 95 PRO A C 1
ATOM 743 O O . PRO A 1 95 ? -10.767 -11.914 10.024 1.00 94.25 95 PRO A O 1
ATOM 746 N N . TYR A 1 96 ? -9.376 -10.257 9.428 1.00 89.19 96 TYR A N 1
ATOM 747 C CA . TYR A 1 96 ? -10.235 -9.692 8.388 1.00 89.19 96 TYR A CA 1
ATOM 748 C C . TYR A 1 96 ? -9.731 -9.964 6.969 1.00 89.19 96 TYR A C 1
ATOM 750 O O . TYR A 1 96 ? -10.542 -10.174 6.067 1.00 89.19 96 TYR A O 1
ATOM 758 N N . ASP A 1 97 ? -8.413 -9.918 6.766 1.00 86.75 97 ASP A N 1
ATOM 759 C CA . ASP A 1 97 ? -7.753 -10.170 5.484 1.00 86.75 97 ASP A CA 1
ATOM 760 C C . ASP A 1 97 ? -6.322 -10.704 5.727 1.00 86.75 97 ASP A C 1
ATOM 762 O O . ASP A 1 97 ? -5.370 -9.921 5.826 1.00 86.75 97 ASP A O 1
ATOM 766 N N . PRO A 1 98 ? -6.145 -12.033 5.857 1.00 88.56 98 PRO A N 1
ATOM 767 C CA . PRO A 1 98 ? -4.835 -12.628 6.122 1.00 88.56 98 PRO A CA 1
ATOM 768 C C . PRO A 1 98 ? -3.852 -12.428 4.961 1.00 88.56 98 PRO A C 1
ATOM 770 O O . PRO A 1 98 ? -2.665 -12.245 5.201 1.00 88.56 98 PRO A O 1
ATOM 773 N N . GLN A 1 99 ? -4.333 -12.375 3.713 1.00 86.81 99 GLN A N 1
ATOM 774 C CA . GLN A 1 99 ? -3.465 -12.143 2.554 1.00 86.81 99 GLN A CA 1
ATOM 775 C C . GLN A 1 99 ? -2.891 -10.725 2.555 1.00 86.81 99 GLN A C 1
ATOM 777 O O . GLN A 1 99 ? -1.726 -10.520 2.216 1.00 86.81 99 GLN A O 1
ATOM 782 N N . LEU A 1 100 ? -3.703 -9.733 2.930 1.00 87.38 100 LEU A N 1
ATOM 783 C CA . LEU A 1 100 ? -3.220 -8.366 3.093 1.00 87.38 100 LEU A CA 1
ATOM 784 C C . LEU A 1 100 ? -2.231 -8.251 4.257 1.00 87.38 100 LEU A C 1
ATOM 786 O O . LEU A 1 100 ? -1.260 -7.507 4.131 1.00 87.38 100 LEU A O 1
ATOM 790 N N . ALA A 1 101 ? -2.464 -8.969 5.358 1.00 91.50 101 ALA A N 1
ATOM 791 C CA . ALA A 1 101 ? -1.537 -9.008 6.487 1.00 91.50 101 ALA A CA 1
ATOM 792 C C . ALA A 1 101 ? -0.155 -9.536 6.060 1.00 91.50 101 ALA A C 1
ATOM 794 O O . ALA A 1 101 ? 0.848 -8.868 6.306 1.00 91.50 101 ALA A O 1
ATOM 795 N N . ASP A 1 102 ? -0.110 -10.659 5.336 1.00 89.62 102 ASP A N 1
ATOM 796 C CA . ASP A 1 102 ? 1.143 -11.247 4.842 1.00 89.62 102 ASP A CA 1
ATOM 797 C C . ASP A 1 102 ? 1.871 -10.298 3.872 1.00 89.62 102 ASP A C 1
ATOM 799 O O . ASP A 1 102 ? 3.070 -10.047 4.005 1.00 89.62 102 ASP A O 1
ATOM 803 N N . ALA A 1 103 ? 1.135 -9.693 2.931 1.00 87.19 103 ALA A N 1
ATOM 804 C CA . ALA A 1 103 ? 1.703 -8.741 1.976 1.00 87.19 103 ALA A CA 1
ATOM 805 C C . ALA A 1 103 ? 2.252 -7.472 2.655 1.00 87.19 103 ALA A C 1
ATOM 807 O O . ALA A 1 103 ? 3.249 -6.903 2.203 1.00 87.19 103 ALA A O 1
ATOM 808 N N . LEU A 1 104 ? 1.607 -7.009 3.730 1.00 89.50 104 LEU A N 1
ATOM 809 C CA . LEU A 1 104 ? 2.073 -5.867 4.514 1.00 89.50 104 LEU A CA 1
ATOM 810 C C . LEU A 1 104 ? 3.379 -6.199 5.244 1.00 89.50 104 LEU A C 1
ATOM 812 O O . LEU A 1 104 ? 4.304 -5.390 5.200 1.00 89.50 104 LEU A O 1
ATOM 816 N N . GLU A 1 105 ? 3.486 -7.384 5.851 1.00 91.25 105 GLU A N 1
ATOM 817 C CA . GLU A 1 105 ? 4.722 -7.849 6.495 1.00 91.25 105 GLU A CA 1
ATOM 818 C C . GLU A 1 105 ? 5.869 -7.986 5.485 1.00 91.25 105 GLU A C 1
ATOM 820 O O . GLU A 1 105 ? 6.989 -7.546 5.751 1.00 91.25 105 GLU A O 1
ATOM 825 N N . GLU A 1 106 ? 5.607 -8.555 4.304 1.00 88.38 106 GLU A N 1
ATOM 826 C CA . GLU A 1 106 ? 6.600 -8.641 3.227 1.00 88.38 106 GLU A CA 1
ATOM 827 C C . GLU A 1 106 ? 7.079 -7.263 2.771 1.00 88.38 106 GLU A C 1
ATOM 829 O O . GLU A 1 106 ? 8.285 -7.015 2.691 1.00 88.38 106 GLU A O 1
ATOM 834 N N . ALA A 1 107 ? 6.152 -6.340 2.514 1.00 87.00 107 ALA A N 1
ATOM 835 C CA . ALA A 1 107 ? 6.495 -4.991 2.085 1.00 87.00 107 ALA A CA 1
ATOM 836 C C . ALA A 1 107 ? 7.207 -4.188 3.187 1.00 87.00 107 ALA A C 1
ATOM 838 O O . ALA A 1 107 ? 8.021 -3.317 2.874 1.00 87.00 107 ALA A O 1
ATOM 839 N N . ALA A 1 108 ? 6.948 -4.474 4.467 1.00 90.25 108 ALA A N 1
ATOM 840 C CA . ALA A 1 108 ? 7.611 -3.809 5.591 1.00 90.25 108 ALA A CA 1
ATOM 841 C C . ALA A 1 108 ? 9.087 -4.190 5.705 1.00 90.25 108 ALA A C 1
ATOM 843 O O . ALA A 1 108 ? 9.906 -3.371 6.115 1.00 90.25 108 ALA A O 1
ATOM 844 N N . ARG A 1 109 ? 9.443 -5.401 5.263 1.00 88.88 109 ARG A N 1
ATOM 845 C CA . ARG A 1 109 ? 10.840 -5.837 5.125 1.00 88.88 109 ARG A CA 1
ATOM 846 C C . ARG A 1 109 ? 11.527 -5.289 3.868 1.00 88.88 109 ARG A C 1
ATOM 848 O O . ARG A 1 109 ? 12.723 -5.497 3.697 1.00 88.88 109 ARG A O 1
ATOM 855 N N . GLY A 1 110 ? 10.792 -4.588 3.002 1.00 80.62 110 GLY A N 1
ATOM 856 C CA . GLY A 1 110 ? 11.257 -4.157 1.688 1.00 80.62 110 GLY A CA 1
ATOM 857 C C . GLY A 1 110 ? 11.154 -5.294 0.674 1.00 80.62 110 GLY A C 1
ATOM 858 O O . GLY A 1 110 ? 12.082 -6.081 0.498 1.00 80.62 110 GLY A O 1
ATOM 859 N N . ALA A 1 111 ? 10.022 -5.366 -0.023 1.00 84.44 111 ALA A N 1
ATOM 860 C CA . ALA A 1 111 ? 9.799 -6.374 -1.049 1.00 84.44 111 ALA A CA 1
ATOM 861 C C . ALA A 1 111 ? 10.411 -5.925 -2.382 1.00 84.44 111 ALA A C 1
ATOM 863 O O . ALA A 1 111 ? 10.207 -4.791 -2.826 1.00 84.44 111 ALA A O 1
ATOM 864 N N . SER A 1 112 ? 11.123 -6.830 -3.053 1.00 84.94 112 SER A N 1
ATOM 865 C CA . SER A 1 112 ? 11.642 -6.612 -4.405 1.00 84.94 112 SER A CA 1
ATOM 866 C C . SER A 1 112 ? 11.427 -7.839 -5.284 1.00 84.94 112 SER A C 1
ATOM 868 O O . SER A 1 112 ? 11.383 -8.970 -4.805 1.00 84.94 112 SER A O 1
ATOM 870 N N . ALA A 1 113 ? 11.267 -7.607 -6.582 1.00 83.81 113 ALA A N 1
ATOM 871 C CA . ALA A 1 113 ? 11.047 -8.643 -7.577 1.00 83.81 113 ALA A CA 1
ATOM 872 C C . ALA A 1 113 ? 11.785 -8.311 -8.875 1.00 83.81 113 ALA A C 1
ATOM 874 O O . ALA A 1 113 ? 12.003 -7.143 -9.208 1.00 83.81 113 ALA A O 1
ATOM 875 N N . ARG A 1 114 ? 12.131 -9.352 -9.639 1.00 88.38 114 ARG A N 1
ATOM 876 C CA . ARG A 1 114 ? 12.603 -9.183 -11.015 1.00 88.38 114 ARG A CA 1
ATOM 877 C C . ARG A 1 114 ? 11.423 -8.972 -11.954 1.00 88.38 114 ARG A C 1
ATOM 879 O O . ARG A 1 114 ? 10.430 -9.694 -11.893 1.00 88.38 114 ARG A O 1
ATOM 886 N N . LEU A 1 115 ? 11.560 -7.994 -12.837 1.00 82.50 115 LEU A N 1
ATOM 887 C CA . LEU A 1 115 ? 10.636 -7.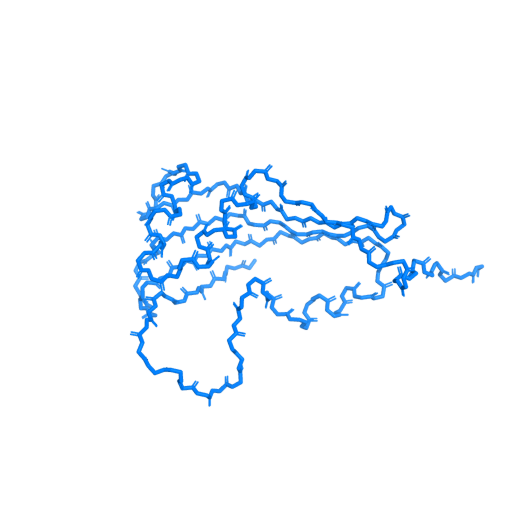781 -13.936 1.00 82.50 115 LEU A CA 1
ATOM 888 C C . LEU A 1 115 ? 10.903 -8.784 -15.070 1.00 82.50 115 LEU A C 1
ATOM 890 O O . LEU A 1 115 ? 12.050 -9.187 -15.280 1.00 82.50 115 LEU A O 1
ATOM 894 N N . PRO A 1 116 ? 9.869 -9.155 -15.844 1.00 78.88 116 PRO A N 1
ATOM 895 C CA . PRO A 1 116 ? 10.049 -9.884 -17.092 1.00 78.88 116 PRO A CA 1
ATOM 896 C C . PRO A 1 116 ? 10.997 -9.145 -18.043 1.00 78.88 116 PRO A C 1
ATOM 898 O O . PRO A 1 116 ? 10.844 -7.945 -18.273 1.00 78.88 116 PRO A O 1
ATOM 901 N N . THR A 1 117 ? 11.917 -9.878 -18.670 1.00 67.88 117 THR A N 1
ATOM 902 C CA . THR A 1 117 ? 12.837 -9.348 -19.696 1.00 67.88 117 THR A CA 1
ATOM 903 C C . THR A 1 117 ? 12.110 -8.825 -20.938 1.00 67.88 117 THR A C 1
ATOM 905 O O . THR A 1 117 ? 12.663 -8.036 -21.696 1.00 67.88 117 THR A O 1
ATOM 908 N N . SER A 1 118 ? 10.849 -9.219 -21.127 1.00 70.81 118 SER A N 1
ATOM 909 C CA . SER A 1 118 ? 9.967 -8.764 -22.202 1.00 70.81 118 SER A CA 1
ATOM 910 C C . SER A 1 118 ? 9.354 -7.376 -21.976 1.00 70.81 118 SER A C 1
ATOM 912 O O . SER A 1 118 ? 8.516 -6.962 -22.773 1.00 70.81 118 SER A O 1
ATOM 914 N N . LEU A 1 119 ? 9.702 -6.668 -20.895 1.00 69.81 119 LEU A N 1
ATOM 915 C CA . LEU A 1 119 ? 9.300 -5.277 -20.655 1.00 69.81 119 LEU A CA 1
ATOM 916 C C . LEU A 1 119 ? 10.453 -4.334 -21.024 1.00 69.81 119 LEU A C 1
ATOM 918 O O . LEU A 1 119 ? 11.160 -3.861 -20.131 1.00 69.81 119 LEU A O 1
ATOM 922 N N . PRO A 1 120 ? 10.674 -4.043 -22.317 1.00 71.62 120 PRO A N 1
ATOM 923 C CA . PRO A 1 120 ? 11.790 -3.210 -22.710 1.00 71.62 120 PRO A CA 1
ATOM 924 C C . PRO A 1 120 ? 11.583 -1.773 -22.217 1.00 71.62 120 PRO A C 1
ATOM 926 O O . PRO A 1 120 ? 10.497 -1.195 -22.315 1.00 71.62 120 PRO A O 1
ATOM 929 N N . CYS A 1 121 ? 12.657 -1.178 -21.707 1.00 76.19 121 CYS A N 1
ATOM 930 C CA . CYS A 1 121 ? 12.797 0.270 -21.667 1.00 76.19 121 CYS A CA 1
ATOM 931 C C . CYS A 1 121 ? 13.198 0.719 -23.075 1.00 76.19 121 CYS A C 1
ATOM 933 O O . CYS A 1 121 ? 14.379 0.876 -23.377 1.00 76.19 121 CYS A O 1
ATOM 935 N N . LEU A 1 122 ? 12.217 0.844 -23.971 1.00 68.19 122 LEU A N 1
ATOM 936 C CA . LEU A 1 122 ? 12.456 1.465 -25.267 1.00 68.19 122 LEU A CA 1
ATOM 937 C C . LEU A 1 122 ? 12.540 2.967 -25.018 1.00 68.19 122 LEU A C 1
ATOM 939 O O . LEU A 1 122 ? 11.523 3.655 -24.948 1.00 68.19 122 LEU A O 1
ATOM 943 N N . GLY A 1 123 ? 13.761 3.468 -24.828 1.00 57.19 123 GLY A N 1
ATOM 944 C CA . GLY A 1 123 ? 14.017 4.880 -25.065 1.00 57.19 123 GLY A CA 1
ATOM 945 C C . GLY A 1 123 ? 13.502 5.196 -26.464 1.00 57.19 123 GLY A C 1
ATOM 946 O O . GLY A 1 123 ? 13.785 4.450 -27.402 1.00 57.19 123 GLY A O 1
ATOM 947 N N . ILE A 1 124 ? 12.691 6.243 -26.598 1.00 52.94 124 ILE A N 1
ATOM 948 C CA . ILE A 1 124 ? 12.372 6.789 -27.915 1.00 52.94 124 ILE A CA 1
ATOM 949 C C . ILE A 1 124 ? 13.732 7.134 -28.527 1.00 52.94 124 ILE A C 1
ATOM 951 O O . ILE A 1 124 ? 14.453 7.976 -27.995 1.00 52.94 124 ILE A O 1
ATOM 955 N N . GLY A 1 125 ? 14.144 6.354 -29.523 1.00 44.75 125 GLY A N 1
ATOM 956 C CA . GLY A 1 125 ? 15.426 6.526 -30.179 1.00 44.75 125 GLY A CA 1
ATOM 957 C C . GLY A 1 125 ? 15.461 7.852 -30.927 1.00 44.75 125 GLY A C 1
ATOM 958 O O . GLY A 1 125 ? 14.503 8.165 -31.632 1.00 44.75 125 GLY A O 1
ATOM 959 N N . THR A 1 126 ? 16.604 8.525 -30.752 1.00 44.16 126 THR A N 1
ATOM 960 C CA . THR A 1 126 ? 17.181 9.680 -31.471 1.00 44.16 126 THR A CA 1
ATOM 961 C C . THR A 1 126 ? 16.455 11.010 -31.373 1.00 44.16 126 THR A C 1
ATOM 963 O O . THR A 1 126 ? 15.397 11.162 -32.018 1.00 44.16 126 THR A O 1
#